Protein AF-A0A3B8W4P5-F1 (afdb_monomer)

Secondary structure (DSSP, 8-state):
----HHHHHTT---PPPHHHHHHHHHHHHHT-SSPPPHHHHHHHHHHHHHHHHHHHHHHHIIIIIHHHHHHHHHHTTPPP-TTPPPP----

Radius of gyration: 20.84 Å; Cα contacts (8 Å, |Δi|>4): 50; chains: 1; bounding box: 36×35×62 Å

Foldseek 3Di:
DQFDPVCVVVVHDDDGALCRLQCVLCVVPVVDPDDRDPSSVVSPVVSVVVVVVVVVVVCCCVPPVVLVVLVVCVVVVHDDDPPDDDDDDDD

Structure (mmCIF, N/CA/C/O backbone):
data_AF-A0A3B8W4P5-F1
#
_entry.id   AF-A0A3B8W4P5-F1
#
loop_
_atom_site.group_PDB
_atom_site.id
_atom_site.type_symbol
_atom_site.label_atom_id
_atom_site.label_alt_id
_atom_site.label_comp_id
_atom_site.label_asym_id
_atom_site.label_entity_id
_atom_site.label_seq_id
_atom_site.pdbx_PDB_ins_code
_atom_site.Cartn_x
_atom_site.Cartn_y
_atom_site.Cartn_z
_atom_site.occupancy
_atom_site.B_iso_or_equiv
_atom_site.auth_seq_id
_atom_site.auth_comp_id
_atom_site.auth_asym_id
_atom_site.auth_atom_id
_atom_site.pdbx_PDB_model_num
ATOM 1 N N . MET A 1 1 ? 0.175 3.501 -2.209 1.00 84.25 1 MET A N 1
ATOM 2 C CA . MET A 1 1 ? -0.203 2.903 -3.509 1.00 84.25 1 MET A CA 1
ATOM 3 C C . MET A 1 1 ? -0.052 3.872 -4.674 1.00 84.25 1 MET A C 1
ATOM 5 O O . MET A 1 1 ? 0.575 3.478 -5.643 1.00 84.25 1 MET A O 1
ATOM 9 N N . TYR A 1 2 ? -0.566 5.108 -4.587 1.00 88.31 2 TYR A N 1
ATOM 10 C CA . TYR A 1 2 ? -0.571 6.075 -5.704 1.00 88.31 2 TYR A CA 1
ATOM 11 C C . TYR A 1 2 ? 0.512 7.175 -5.640 1.00 88.31 2 TYR A C 1
ATOM 13 O O . TYR A 1 2 ? 0.487 8.088 -6.451 1.00 88.31 2 TYR A O 1
ATOM 21 N N . GLY A 1 3 ? 1.466 7.088 -4.705 1.00 88.75 3 GLY A N 1
ATOM 22 C CA . GLY A 1 3 ? 2.537 8.084 -4.542 1.00 88.75 3 GLY A CA 1
ATOM 23 C C . GLY A 1 3 ? 2.160 9.235 -3.605 1.00 88.75 3 GLY A C 1
ATOM 24 O O . GLY A 1 3 ? 1.184 9.127 -2.857 1.00 88.75 3 GLY A O 1
ATOM 25 N N . ASP A 1 4 ? 2.961 10.306 -3.624 1.00 91.06 4 ASP A N 1
ATOM 26 C CA . ASP A 1 4 ? 2.743 11.526 -2.837 1.00 91.06 4 ASP A CA 1
ATOM 27 C C . ASP A 1 4 ? 2.100 12.628 -3.695 1.00 91.06 4 ASP A C 1
ATOM 29 O O . ASP A 1 4 ? 2.752 13.320 -4.479 1.00 91.06 4 ASP A O 1
ATOM 33 N N . ASN A 1 5 ? 0.793 12.817 -3.506 1.00 87.38 5 ASN A N 1
ATOM 34 C CA . ASN A 1 5 ? 0.023 13.837 -4.219 1.00 87.38 5 ASN A CA 1
ATOM 35 C C . ASN A 1 5 ? 0.438 15.272 -3.856 1.00 87.38 5 ASN A C 1
ATOM 37 O O . ASN A 1 5 ? 0.201 16.197 -4.634 1.00 87.38 5 ASN A O 1
ATOM 41 N N . THR A 1 6 ? 1.014 15.487 -2.671 1.00 92.50 6 THR A N 1
ATOM 42 C CA . THR A 1 6 ? 1.457 16.818 -2.245 1.00 92.50 6 THR A CA 1
ATOM 43 C C . THR A 1 6 ? 2.724 17.208 -2.983 1.00 92.50 6 THR A C 1
ATOM 45 O O . THR A 1 6 ? 2.782 18.315 -3.510 1.00 92.50 6 THR A O 1
ATOM 48 N N . ALA A 1 7 ? 3.690 16.295 -3.080 1.00 90.44 7 ALA A N 1
ATOM 49 C CA . ALA A 1 7 ? 4.906 16.506 -3.857 1.00 90.44 7 ALA A CA 1
ATOM 50 C C . ALA A 1 7 ? 4.589 16.762 -5.339 1.00 90.44 7 ALA A C 1
ATOM 52 O O . ALA A 1 7 ? 5.048 17.759 -5.891 1.00 90.44 7 ALA A O 1
ATOM 53 N N . GLY A 1 8 ? 3.701 15.958 -5.938 1.00 87.00 8 GLY A N 1
ATOM 54 C CA . GLY A 1 8 ? 3.256 16.170 -7.321 1.00 87.00 8 GLY A CA 1
ATOM 55 C C . GLY A 1 8 ? 2.581 17.530 -7.543 1.00 87.00 8 GLY A C 1
ATOM 56 O O . GLY A 1 8 ? 2.821 18.186 -8.550 1.00 87.00 8 GLY A O 1
ATOM 57 N N . ARG A 1 9 ? 1.787 18.015 -6.578 1.00 91.94 9 ARG A N 1
ATOM 58 C CA . ARG A 1 9 ? 1.185 19.361 -6.647 1.00 91.94 9 ARG A CA 1
ATOM 59 C C . ARG A 1 9 ? 2.221 20.487 -6.573 1.00 91.94 9 ARG A C 1
ATOM 61 O O . ARG A 1 9 ? 1.948 21.585 -7.049 1.00 91.94 9 ARG A O 1
ATOM 68 N N . LEU A 1 10 ? 3.360 20.235 -5.940 1.00 95.94 10 LEU A N 1
ATOM 69 C CA . LEU A 1 10 ? 4.452 21.193 -5.784 1.00 95.94 10 LEU A CA 1
ATOM 70 C C . LEU A 1 10 ? 5.529 21.042 -6.868 1.00 95.94 10 LEU A C 1
ATOM 72 O O . LEU A 1 10 ? 6.567 21.687 -6.754 1.00 95.94 10 LEU A O 1
ATOM 76 N N . ASP A 1 11 ? 5.287 20.209 -7.887 1.00 90.69 11 ASP A N 1
ATOM 77 C CA . ASP A 1 11 ? 6.241 19.887 -8.958 1.00 90.69 11 ASP A CA 1
ATOM 78 C C . ASP A 1 11 ? 7.588 19.365 -8.419 1.00 90.69 11 ASP A C 1
ATOM 80 O O . ASP A 1 11 ? 8.663 19.599 -8.970 1.00 90.69 11 ASP A O 1
ATOM 84 N N . ILE A 1 12 ? 7.528 18.677 -7.275 1.00 94.62 12 ILE A N 1
ATOM 85 C CA . ILE A 1 12 ? 8.680 18.031 -6.656 1.00 94.62 12 ILE A CA 1
ATOM 86 C C . ILE A 1 12 ? 8.832 16.650 -7.281 1.00 94.62 12 ILE A C 1
ATOM 88 O O . ILE A 1 12 ? 7.885 15.857 -7.299 1.00 94.62 12 ILE A O 1
ATOM 92 N N . ASP A 1 13 ? 10.044 16.357 -7.747 1.00 90.69 13 ASP A N 1
ATOM 93 C CA . ASP A 1 13 ? 10.355 15.065 -8.340 1.00 90.69 13 ASP A CA 1
ATOM 94 C C . ASP A 1 13 ? 10.166 13.935 -7.319 1.00 90.69 13 ASP A C 1
ATOM 96 O O . ASP A 1 13 ? 10.600 14.020 -6.164 1.00 90.69 13 ASP A O 1
ATOM 100 N N . THR A 1 14 ? 9.489 12.872 -7.745 1.00 90.81 14 THR A N 1
ATOM 101 C CA . THR A 1 14 ? 9.199 11.713 -6.900 1.00 90.81 14 THR A CA 1
ATOM 102 C C . THR A 1 14 ? 9.367 10.422 -7.683 1.00 90.81 14 THR A C 1
ATOM 104 O O . THR A 1 14 ? 9.040 10.357 -8.870 1.00 90.81 14 THR A O 1
ATOM 107 N N . PRO A 1 15 ? 9.856 9.353 -7.032 1.00 90.12 15 PRO A N 1
ATOM 108 C CA . PRO A 1 15 ? 9.915 8.058 -7.681 1.00 90.12 15 PRO A CA 1
ATOM 109 C C . PRO A 1 15 ? 8.500 7.571 -8.046 1.00 90.12 15 PRO A C 1
ATOM 111 O O . PRO A 1 15 ? 7.538 7.878 -7.332 1.00 90.12 15 PRO A O 1
ATOM 114 N N . PRO A 1 16 ? 8.359 6.751 -9.105 1.00 92.19 16 PRO A N 1
ATOM 115 C CA . PRO A 1 16 ? 7.086 6.134 -9.446 1.00 92.19 16 PRO A CA 1
ATOM 116 C C . PRO A 1 16 ? 6.516 5.342 -8.270 1.00 92.19 16 PRO A C 1
ATOM 118 O O . PRO A 1 16 ? 7.225 4.582 -7.609 1.00 92.19 16 PRO A O 1
ATOM 121 N N . SER A 1 17 ? 5.217 5.482 -8.044 1.00 95.00 17 SER A N 1
ATOM 122 C CA . SER A 1 17 ? 4.483 4.709 -7.047 1.00 95.00 17 SER A CA 1
ATOM 123 C C . SER A 1 17 ? 4.345 3.234 -7.429 1.00 95.00 17 SER A C 1
ATOM 125 O O . SER A 1 17 ? 4.345 2.897 -8.612 1.00 95.00 17 SE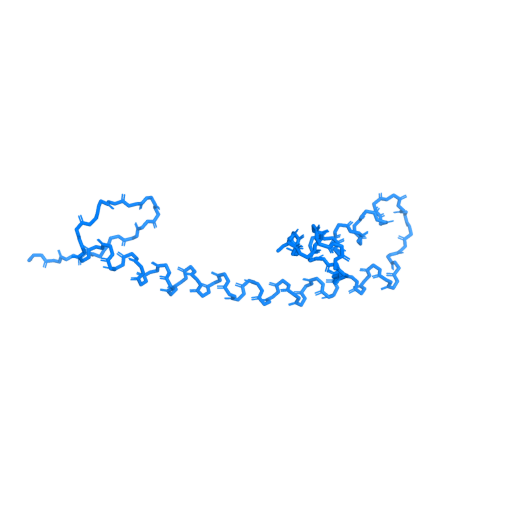R A O 1
ATOM 127 N N . ILE A 1 18 ? 4.103 2.367 -6.436 1.00 94.69 18 ILE A N 1
ATOM 128 C CA . ILE A 1 18 ? 3.808 0.932 -6.629 1.00 94.69 18 ILE A CA 1
ATOM 129 C C . ILE A 1 18 ? 2.821 0.706 -7.784 1.00 94.69 18 ILE A C 1
ATOM 131 O O . ILE A 1 18 ? 3.092 -0.086 -8.685 1.00 94.69 18 ILE A O 1
ATOM 135 N N . ASN A 1 19 ? 1.696 1.433 -7.802 1.00 94.62 19 ASN A N 1
ATOM 136 C CA . ASN A 1 19 ? 0.694 1.269 -8.856 1.00 94.62 19 ASN A CA 1
ATOM 137 C C . ASN A 1 19 ? 1.203 1.710 -10.227 1.00 94.62 19 ASN A C 1
ATOM 139 O O . ASN A 1 19 ? 0.919 1.035 -11.210 1.00 94.62 19 ASN A O 1
ATOM 143 N N . GLN A 1 20 ? 1.959 2.807 -10.311 1.00 93.94 20 GLN A N 1
ATOM 144 C CA . GLN A 1 20 ? 2.547 3.248 -11.580 1.00 93.94 20 GLN A CA 1
ATOM 145 C C . GLN A 1 20 ? 3.552 2.224 -12.117 1.00 93.94 20 GLN A C 1
ATOM 147 O O . GLN A 1 20 ? 3.559 1.965 -13.316 1.00 93.94 20 GLN A O 1
ATOM 152 N N . ARG A 1 21 ? 4.352 1.597 -11.247 1.00 94.56 21 ARG A N 1
ATOM 153 C CA . ARG A 1 21 ? 5.304 0.546 -11.643 1.00 94.56 21 ARG A CA 1
ATOM 154 C C . ARG A 1 21 ? 4.595 -0.699 -12.174 1.00 94.56 21 ARG A C 1
ATOM 156 O O . ARG A 1 21 ? 4.936 -1.182 -13.251 1.00 94.56 21 ARG A O 1
ATOM 163 N N . VAL A 1 22 ? 3.591 -1.192 -11.442 1.00 93.62 22 VAL A N 1
ATOM 164 C CA . VAL A 1 22 ? 2.800 -2.369 -11.845 1.00 93.62 22 VAL A CA 1
ATOM 165 C C . VAL A 1 22 ? 2.046 -2.091 -13.137 1.00 93.62 22 VAL A C 1
ATOM 167 O O . VAL A 1 22 ? 2.112 -2.887 -14.073 1.00 93.62 22 VAL A O 1
ATOM 170 N N . PHE A 1 23 ? 1.353 -0.953 -13.205 1.00 92.69 23 PHE A N 1
ATOM 171 C CA . PHE A 1 23 ? 0.582 -0.592 -14.383 1.00 92.69 23 PHE A CA 1
ATOM 172 C C . PHE A 1 23 ? 1.483 -0.355 -15.591 1.00 92.69 23 PHE A C 1
ATOM 174 O O . PHE A 1 23 ? 1.151 -0.838 -16.661 1.00 92.69 23 PHE A O 1
ATOM 181 N N . GLY A 1 24 ? 2.630 0.311 -15.433 1.00 89.94 24 GLY A N 1
ATOM 182 C CA . GLY A 1 24 ? 3.590 0.507 -16.522 1.00 89.94 24 GLY A CA 1
ATOM 183 C C . GLY A 1 24 ? 4.113 -0.820 -17.075 1.00 89.94 24 GLY A C 1
ATOM 184 O O . GLY A 1 24 ? 4.019 -1.067 -18.273 1.00 89.94 24 GLY A O 1
ATOM 185 N N . ALA A 1 25 ? 4.564 -1.723 -16.195 1.00 89.62 25 ALA A N 1
ATOM 186 C CA . ALA A 1 25 ? 5.033 -3.048 -16.604 1.00 89.62 25 ALA A CA 1
ATOM 187 C C . ALA A 1 25 ? 3.947 -3.864 -17.329 1.00 89.62 25 ALA A C 1
ATOM 189 O O . ALA A 1 25 ? 4.244 -4.565 -18.295 1.00 89.62 25 ALA A O 1
ATOM 190 N N . TRP A 1 26 ? 2.697 -3.773 -16.867 1.00 89.88 26 TRP A N 1
ATOM 191 C CA . TRP A 1 26 ? 1.563 -4.450 -17.491 1.00 89.88 26 TRP A CA 1
ATOM 192 C C . TRP A 1 26 ? 1.159 -3.812 -18.825 1.00 89.88 26 TRP A C 1
ATOM 194 O O . TRP A 1 26 ? 0.992 -4.521 -19.813 1.00 89.88 26 TRP A O 1
ATOM 204 N N . TYR A 1 27 ? 1.024 -2.487 -18.866 1.00 88.25 27 TYR A N 1
ATOM 205 C CA . TYR A 1 27 ? 0.559 -1.728 -20.026 1.00 88.25 27 TYR A CA 1
ATOM 206 C C . TYR A 1 27 ? 1.468 -1.939 -21.237 1.00 88.25 27 TYR A C 1
ATOM 208 O O . TYR A 1 27 ? 0.982 -2.242 -22.329 1.00 88.25 27 TYR A O 1
ATOM 216 N N . ASP A 1 28 ? 2.783 -1.871 -21.021 1.00 80.81 28 ASP A N 1
ATOM 217 C CA . ASP A 1 28 ? 3.773 -2.057 -22.081 1.00 80.81 28 ASP A CA 1
ATOM 218 C C . ASP A 1 28 ? 3.760 -3.497 -22.635 1.00 80.81 28 ASP A C 1
ATOM 220 O O . ASP A 1 28 ? 4.064 -3.726 -23.806 1.00 80.81 28 ASP A O 1
ATOM 224 N N . GLY A 1 29 ? 3.408 -4.485 -21.804 1.00 84.75 29 GLY A N 1
ATOM 225 C CA . GLY A 1 29 ? 3.332 -5.894 -22.201 1.00 84.75 29 GLY A CA 1
ATOM 226 C C . GLY A 1 29 ? 1.999 -6.268 -22.848 1.00 84.75 29 GLY A C 1
ATOM 227 O O . GLY A 1 29 ? 1.961 -7.111 -23.737 1.00 84.75 29 GLY A O 1
ATOM 228 N N . ASN A 1 30 ? 0.903 -5.620 -22.449 1.00 86.44 30 ASN A N 1
ATOM 229 C CA . ASN A 1 30 ? -0.455 -5.983 -22.861 1.00 86.44 30 ASN A CA 1
ATOM 230 C C . ASN A 1 30 ? -0.722 -5.794 -24.368 1.00 86.44 30 ASN A C 1
ATOM 232 O O . ASN A 1 30 ? -1.627 -6.415 -24.918 1.00 86.44 30 ASN A O 1
ATOM 236 N N . SER A 1 31 ? 0.050 -4.940 -25.043 1.00 82.25 31 SER A N 1
ATOM 237 C CA . SER A 1 31 ? -0.046 -4.716 -26.494 1.00 82.25 31 SER A CA 1
ATOM 238 C C . SER A 1 31 ? 0.993 -5.498 -27.313 1.00 82.25 31 SER A C 1
ATOM 240 O O . SER A 1 31 ? 1.047 -5.352 -28.534 1.00 82.25 31 SER A O 1
ATOM 242 N N . SER A 1 32 ? 1.802 -6.341 -26.662 1.00 83.69 32 SER A N 1
ATOM 243 C CA . SER A 1 32 ? 2.912 -7.076 -27.269 1.00 83.69 32 SER A CA 1
ATOM 244 C C . SER A 1 32 ? 2.742 -8.588 -27.110 1.00 83.69 32 SER A C 1
ATOM 246 O O . SER A 1 32 ? 2.269 -9.076 -26.089 1.00 83.69 32 SER A O 1
ATOM 248 N N . THR A 1 33 ? 3.171 -9.350 -28.116 1.00 86.69 33 THR A N 1
ATOM 249 C CA . THR A 1 33 ? 3.282 -10.819 -28.041 1.00 86.69 33 THR A CA 1
ATOM 250 C C . THR A 1 33 ? 4.713 -11.287 -27.765 1.00 86.69 33 THR A C 1
ATOM 252 O O . THR A 1 33 ? 4.977 -12.487 -27.790 1.00 86.69 33 THR A O 1
ATOM 255 N N . GLY A 1 34 ? 5.653 -10.354 -27.584 1.00 87.12 34 GLY A N 1
ATOM 256 C CA . GLY A 1 34 ? 7.045 -10.648 -27.248 1.00 87.12 34 GLY A CA 1
ATOM 257 C C . GLY A 1 34 ? 7.263 -10.833 -25.745 1.00 87.12 34 GLY A C 1
ATOM 258 O O . GLY A 1 34 ? 6.431 -10.440 -24.929 1.00 87.12 34 GLY A O 1
ATOM 259 N N . ASP A 1 35 ? 8.412 -11.400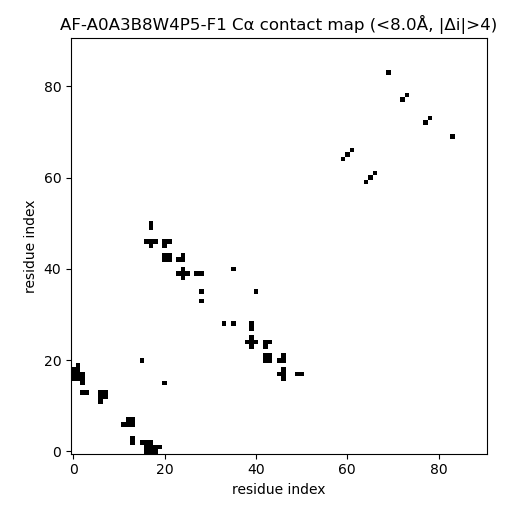 -25.380 1.00 90.31 35 ASP A N 1
ATOM 260 C CA . ASP A 1 35 ? 8.781 -11.593 -23.976 1.00 90.31 35 ASP A CA 1
ATOM 261 C C . ASP A 1 35 ? 8.906 -10.256 -23.215 1.00 90.31 35 ASP A C 1
ATOM 263 O O . ASP A 1 35 ? 9.370 -9.261 -23.787 1.00 90.31 35 ASP A O 1
ATOM 267 N N . PRO A 1 36 ? 8.583 -10.217 -21.903 1.00 91.06 36 PRO A N 1
ATOM 268 C CA . PRO A 1 36 ? 8.759 -9.017 -21.094 1.00 91.06 36 PRO A CA 1
ATOM 269 C C . PRO A 1 36 ? 10.209 -8.530 -21.090 1.00 91.06 36 PRO A C 1
ATOM 271 O O . PRO A 1 36 ? 11.148 -9.296 -20.826 1.00 91.06 36 PRO A O 1
ATOM 274 N N . THR A 1 37 ? 10.384 -7.229 -21.314 1.00 92.81 37 THR A N 1
ATOM 275 C CA . THR A 1 37 ? 11.694 -6.575 -21.306 1.00 92.81 37 THR A CA 1
ATOM 276 C C . THR A 1 37 ? 12.328 -6.606 -19.915 1.00 92.81 37 THR A C 1
ATOM 278 O O . THR A 1 37 ? 11.664 -6.794 -18.890 1.00 92.81 37 THR A O 1
ATOM 281 N N . THR A 1 38 ? 13.641 -6.378 -19.853 1.00 94.94 38 THR A N 1
ATOM 282 C CA . THR A 1 38 ? 14.370 -6.262 -18.582 1.00 94.94 38 THR A CA 1
ATOM 283 C C . THR A 1 38 ? 13.767 -5.186 -17.678 1.00 94.94 38 THR A C 1
ATOM 285 O O . THR A 1 38 ? 13.598 -5.418 -16.483 1.00 94.94 38 THR A O 1
ATOM 288 N N . THR A 1 39 ? 13.370 -4.045 -18.244 1.00 93.19 39 THR A N 1
ATOM 289 C CA . THR A 1 39 ? 12.767 -2.942 -17.488 1.00 93.19 39 THR A CA 1
ATOM 290 C C . THR A 1 39 ? 11.424 -3.337 -16.881 1.00 93.19 39 THR A C 1
ATOM 292 O O . THR A 1 39 ? 11.208 -3.075 -15.702 1.00 93.19 39 THR A O 1
ATOM 295 N N . MET A 1 40 ? 10.548 -4.033 -17.616 1.00 93.69 40 MET A N 1
ATOM 296 C CA . MET A 1 40 ? 9.270 -4.519 -17.069 1.00 93.69 40 MET A CA 1
ATOM 297 C C . MET A 1 40 ? 9.487 -5.439 -15.861 1.00 93.69 40 MET A C 1
ATOM 299 O O . MET A 1 40 ? 8.839 -5.282 -14.826 1.00 93.69 40 MET A O 1
ATOM 303 N N . LYS A 1 41 ? 10.444 -6.372 -15.969 1.00 94.75 41 LYS A N 1
ATOM 304 C CA . LYS A 1 41 ? 10.794 -7.299 -14.880 1.00 94.75 41 LYS A CA 1
ATOM 305 C C . LYS A 1 41 ? 11.314 -6.549 -13.652 1.00 94.75 41 LYS A C 1
ATOM 307 O O . LYS A 1 41 ? 10.920 -6.864 -12.532 1.00 94.75 41 LYS A O 1
ATOM 312 N N . GLN A 1 42 ? 12.154 -5.536 -13.861 1.00 95.56 42 GLN A N 1
ATOM 313 C CA . GLN A 1 42 ? 12.670 -4.687 -12.785 1.00 95.56 42 GLN A CA 1
ATOM 314 C C . GLN A 1 42 ? 11.561 -3.878 -12.103 1.00 95.56 42 GLN A C 1
ATOM 316 O O . GLN A 1 42 ? 11.526 -3.823 -10.877 1.00 95.56 42 GLN A O 1
ATOM 321 N N . GLN A 1 43 ? 10.630 -3.296 -12.864 1.00 94.75 43 GLN A N 1
ATOM 322 C CA . GLN A 1 43 ? 9.499 -2.551 -12.298 1.00 94.75 43 GLN A CA 1
ATOM 323 C C . GLN A 1 4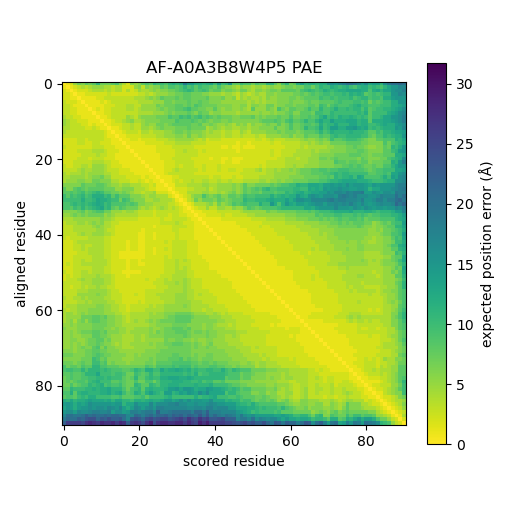3 ? 8.627 -3.441 -11.407 1.00 94.75 43 GLN A C 1
ATOM 325 O O . GLN A 1 43 ? 8.264 -3.031 -10.304 1.00 94.75 43 GLN A O 1
ATOM 330 N N . LEU A 1 44 ? 8.341 -4.673 -11.843 1.00 94.88 44 LEU A N 1
ATOM 331 C CA . LEU A 1 44 ? 7.589 -5.639 -11.041 1.00 94.88 44 LEU A CA 1
ATOM 332 C C . LEU A 1 44 ? 8.345 -6.056 -9.769 1.00 94.88 44 LEU A C 1
ATOM 334 O O . LEU A 1 44 ? 7.730 -6.159 -8.707 1.00 94.88 44 LEU A O 1
ATOM 338 N N . ALA A 1 45 ? 9.660 -6.276 -9.857 1.00 96.75 45 ALA A N 1
ATOM 339 C CA . ALA A 1 45 ? 10.478 -6.617 -8.693 1.00 96.75 45 ALA A CA 1
ATOM 340 C C . ALA A 1 45 ? 10.446 -5.499 -7.636 1.00 96.75 45 ALA A C 1
ATOM 342 O O . ALA A 1 45 ? 10.080 -5.757 -6.490 1.00 96.75 45 ALA A O 1
ATOM 343 N N . ILE A 1 46 ? 10.700 -4.250 -8.044 1.00 96.44 46 ILE A N 1
ATOM 344 C CA . ILE A 1 46 ? 10.668 -3.086 -7.144 1.00 96.44 46 ILE A CA 1
ATOM 345 C C . ILE A 1 46 ? 9.274 -2.917 -6.528 1.00 96.44 46 ILE A C 1
ATOM 347 O O . ILE A 1 46 ? 9.140 -2.754 -5.317 1.00 96.44 46 ILE A O 1
ATOM 351 N N . ALA A 1 47 ? 8.216 -3.011 -7.340 1.00 95.81 47 ALA A N 1
ATOM 352 C CA . ALA A 1 47 ? 6.847 -2.902 -6.843 1.00 95.81 47 ALA A CA 1
ATOM 353 C C . ALA A 1 47 ? 6.504 -3.9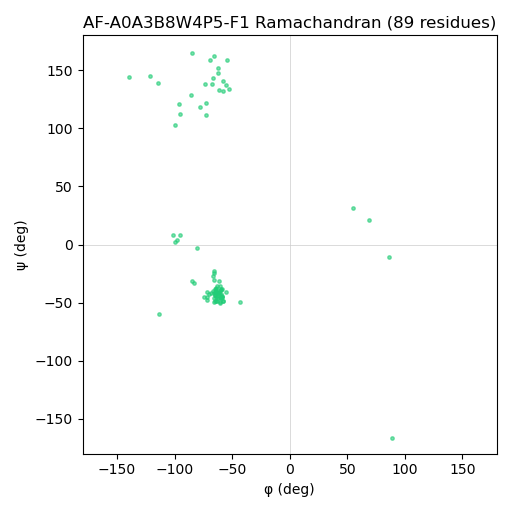94 -5.816 1.00 95.81 47 ALA A C 1
ATOM 355 O O . ALA A 1 47 ? 5.775 -3.731 -4.860 1.00 95.81 47 ALA A O 1
ATOM 356 N N . SER A 1 48 ? 7.034 -5.206 -5.997 1.00 96.62 48 SER A N 1
ATOM 357 C CA . SER A 1 48 ? 6.821 -6.325 -5.072 1.00 96.62 48 SER A CA 1
ATOM 358 C C . SER A 1 48 ? 7.502 -6.082 -3.724 1.00 96.62 48 SER A C 1
ATOM 360 O O . SER A 1 48 ? 6.898 -6.332 -2.679 1.00 96.62 48 SER A O 1
ATOM 362 N N . GLU A 1 49 ? 8.727 -5.555 -3.735 1.00 97.56 49 GLU A N 1
ATOM 363 C CA . GLU A 1 49 ? 9.471 -5.188 -2.524 1.00 97.56 49 GLU A CA 1
ATOM 364 C C . GLU A 1 49 ? 8.772 -4.056 -1.757 1.00 97.56 49 GLU A C 1
ATOM 366 O O . GLU A 1 49 ? 8.506 -4.181 -0.558 1.00 97.56 49 GLU A O 1
ATOM 371 N N . GLU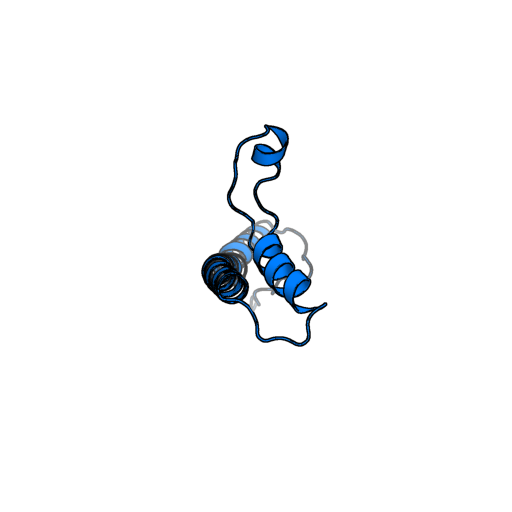 A 1 50 ? 8.388 -2.984 -2.455 1.00 95.69 50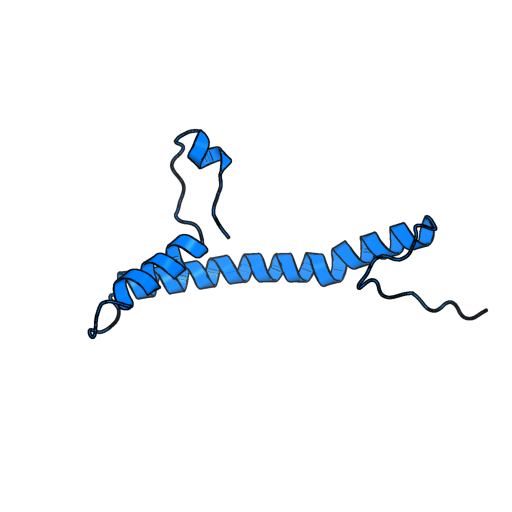 GLU A N 1
ATOM 372 C CA . GLU A 1 50 ? 7.649 -1.862 -1.866 1.00 95.69 50 GLU A CA 1
ATOM 373 C C . GLU A 1 50 ? 6.289 -2.319 -1.300 1.00 95.69 50 GLU A C 1
ATOM 375 O O . GLU A 1 50 ? 5.886 -1.916 -0.201 1.00 95.69 50 GLU A O 1
ATOM 380 N N . PHE A 1 51 ? 5.582 -3.206 -2.010 1.00 96.44 51 PHE A N 1
ATOM 381 C CA . PHE A 1 51 ? 4.309 -3.756 -1.549 1.00 96.44 51 PHE A CA 1
ATOM 382 C C . PHE A 1 51 ? 4.458 -4.616 -0.291 1.00 96.44 51 PHE A C 1
ATOM 384 O O . PHE A 1 51 ? 3.605 -4.538 0.595 1.00 96.44 51 PHE A O 1
ATOM 391 N N . ALA A 1 52 ? 5.532 -5.399 -0.168 1.00 97.44 52 ALA A N 1
ATOM 392 C CA . ALA A 1 52 ? 5.772 -6.226 1.014 1.00 97.44 52 ALA A CA 1
ATOM 393 C C . ALA A 1 52 ? 5.848 -5.386 2.304 1.00 97.44 52 ALA A C 1
ATOM 395 O O . ALA A 1 52 ? 5.295 -5.776 3.341 1.00 97.44 52 ALA A O 1
ATOM 396 N N . VAL A 1 53 ? 6.457 -4.199 2.231 1.00 96.38 53 VAL A N 1
ATOM 397 C CA . VAL A 1 53 ? 6.509 -3.244 3.349 1.00 96.38 53 VAL A CA 1
ATOM 398 C C . VAL A 1 53 ? 5.109 -2.726 3.684 1.00 96.38 53 VAL A C 1
ATOM 400 O O . VAL A 1 53 ? 4.683 -2.783 4.840 1.00 96.38 53 VAL A O 1
ATOM 403 N N . VAL A 1 54 ? 4.352 -2.282 2.675 1.00 96.12 54 VAL A N 1
ATOM 404 C CA . VAL A 1 54 ? 2.977 -1.782 2.861 1.00 96.12 54 VAL A CA 1
ATOM 405 C C . VAL A 1 54 ? 2.069 -2.857 3.461 1.00 96.12 54 VAL A C 1
ATOM 407 O O . VAL A 1 54 ? 1.304 -2.570 4.381 1.00 96.12 54 VAL A O 1
ATOM 410 N N . LEU A 1 55 ? 2.172 -4.097 2.983 1.00 97.00 55 LEU A N 1
ATOM 411 C CA . LEU A 1 55 ? 1.391 -5.221 3.488 1.00 97.00 55 LEU A CA 1
ATOM 412 C C . LEU A 1 55 ? 1.722 -5.527 4.951 1.00 97.00 55 LEU A C 1
ATOM 414 O O . LEU A 1 55 ? 0.819 -5.809 5.736 1.00 97.00 55 LEU A O 1
ATOM 418 N N . THR A 1 56 ? 2.999 -5.461 5.325 1.00 98.00 56 THR A N 1
ATOM 419 C CA . THR A 1 56 ? 3.434 -5.669 6.712 1.00 98.00 56 THR A CA 1
ATOM 420 C C . THR A 1 56 ? 2.835 -4.610 7.636 1.00 98.00 56 THR A C 1
ATOM 422 O O . THR A 1 56 ? 2.249 -4.950 8.664 1.00 98.00 56 THR A O 1
ATOM 425 N N . ASN A 1 57 ? 2.886 -3.341 7.228 1.00 96.56 57 ASN A N 1
ATOM 426 C CA . ASN A 1 57 ? 2.289 -2.242 7.987 1.00 96.56 57 ASN A CA 1
ATOM 427 C C . ASN A 1 57 ? 0.768 -2.393 8.099 1.00 96.56 57 ASN A C 1
ATOM 429 O O . ASN A 1 57 ? 0.211 -2.253 9.185 1.00 96.56 57 ASN A O 1
ATOM 433 N N . LEU A 1 58 ? 0.092 -2.735 6.998 1.00 96.94 58 LEU A N 1
ATOM 434 C CA . LEU A 1 58 ? -1.353 -2.950 6.995 1.00 96.94 58 LEU A CA 1
ATOM 435 C C . LEU A 1 58 ? -1.754 -4.100 7.926 1.00 96.94 58 LEU A C 1
ATOM 437 O O . LEU A 1 58 ? -2.723 -3.970 8.672 1.00 96.94 58 LEU A O 1
ATOM 441 N N . LYS A 1 59 ? -0.997 -5.203 7.923 1.00 97.31 59 LYS A N 1
ATOM 442 C CA . LYS A 1 59 ? -1.213 -6.306 8.865 1.00 97.31 59 LYS A CA 1
ATOM 443 C C . LYS A 1 59 ? -1.102 -5.822 10.305 1.00 97.31 59 LYS A C 1
ATOM 445 O O . LYS A 1 59 ? -2.019 -6.088 11.069 1.00 97.31 59 LYS A O 1
ATOM 450 N N . ASN A 1 60 ? -0.054 -5.072 10.653 1.00 96.88 60 ASN A N 1
ATOM 451 C CA . ASN A 1 60 ? 0.099 -4.532 12.006 1.00 96.88 60 ASN A CA 1
ATOM 452 C C . ASN A 1 60 ? -1.083 -3.642 12.417 1.00 96.88 60 ASN A C 1
ATOM 454 O O . ASN A 1 60 ? -1.624 -3.809 13.511 1.00 96.88 60 ASN A O 1
ATOM 458 N N . ILE A 1 61 ? -1.517 -2.749 11.523 1.00 96.38 61 ILE A N 1
ATOM 459 C CA . ILE A 1 61 ? -2.661 -1.864 11.769 1.00 96.38 61 ILE A CA 1
ATOM 460 C C . ILE A 1 61 ? -3.912 -2.684 12.077 1.00 96.38 61 ILE A C 1
ATOM 462 O O . ILE A 1 61 ? -4.596 -2.422 13.060 1.00 96.38 61 ILE A O 1
ATOM 466 N N . VAL A 1 62 ? -4.210 -3.695 11.262 1.00 93.12 62 VAL A N 1
ATOM 467 C CA . VAL A 1 62 ? -5.432 -4.495 11.416 1.00 93.12 62 VAL A CA 1
ATOM 468 C C . VAL A 1 62 ? -5.366 -5.407 12.642 1.00 93.12 62 VAL A C 1
ATOM 470 O O . VAL A 1 62 ? -6.361 -5.542 13.351 1.00 93.12 62 VAL A O 1
ATOM 473 N N . THR A 1 63 ? -4.225 -6.042 12.917 1.00 92.25 63 THR A N 1
ATOM 474 C CA . THR A 1 63 ? -4.138 -7.045 13.992 1.00 92.25 63 THR A CA 1
ATOM 475 C C . THR A 1 63 ? -3.923 -6.434 15.370 1.00 92.25 63 THR A C 1
ATOM 477 O O . THR A 1 63 ? -4.408 -6.987 16.357 1.00 92.25 63 THR A O 1
ATOM 480 N N . ASN A 1 64 ? -3.193 -5.319 15.447 1.00 94.00 64 ASN A N 1
ATOM 481 C CA . ASN A 1 64 ? -2.733 -4.752 16.712 1.00 94.00 64 ASN A CA 1
ATOM 482 C C . ASN A 1 64 ? -3.395 -3.401 16.979 1.00 94.00 64 ASN A C 1
ATOM 484 O O . ASN A 1 64 ? -4.112 -3.252 17.970 1.00 94.00 64 ASN A O 1
ATOM 488 N N . ASP A 1 65 ? -3.194 -2.433 16.086 1.00 95.06 65 ASP A N 1
ATOM 489 C CA . ASP A 1 65 ? -3.572 -1.041 16.351 1.00 95.06 65 ASP A CA 1
ATOM 490 C C . ASP A 1 65 ? -5.096 -0.865 16.371 1.00 95.06 65 ASP A C 1
ATOM 492 O O . ASP A 1 65 ? -5.646 -0.225 17.273 1.00 95.06 65 ASP A O 1
ATOM 4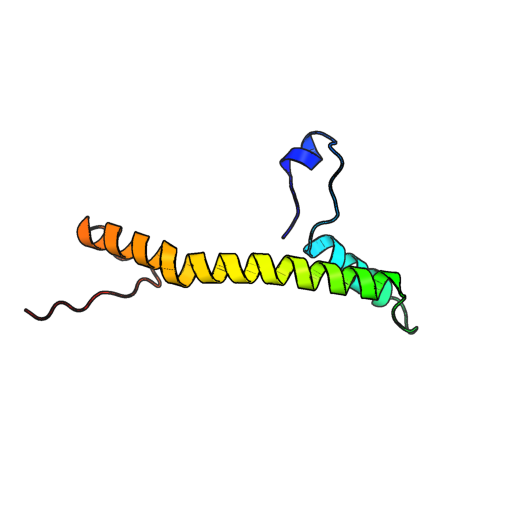96 N N . LEU A 1 66 ? -5.793 -1.494 15.420 1.00 93.19 66 LEU A N 1
ATOM 497 C CA . LEU A 1 66 ? -7.250 -1.485 15.341 1.00 93.19 66 LEU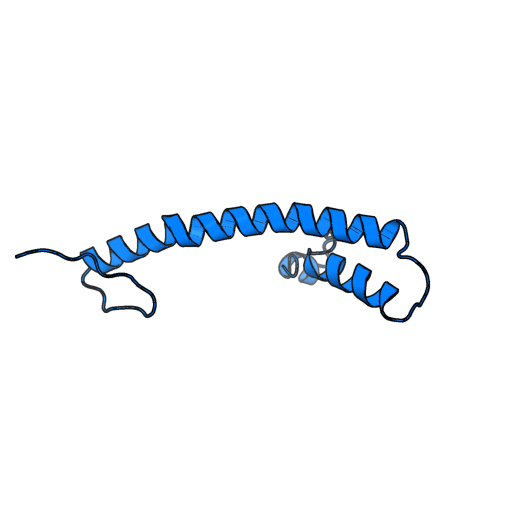 A CA 1
ATOM 498 C C . LEU A 1 66 ? -7.867 -2.186 16.552 1.00 93.19 66 LEU A C 1
ATOM 500 O O . LEU A 1 66 ? -8.749 -1.622 17.1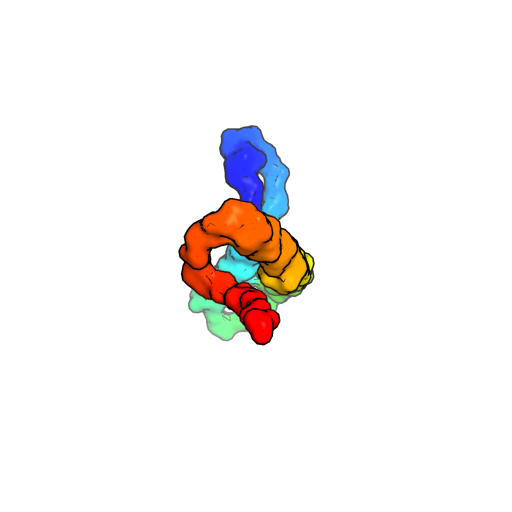92 1.00 93.19 66 LEU A O 1
ATOM 504 N N . LYS A 1 67 ? -7.343 -3.355 16.938 1.00 90.12 67 LYS A N 1
ATOM 505 C CA . LYS A 1 67 ? -7.799 -4.068 18.138 1.00 90.12 67 LYS A CA 1
ATOM 506 C C . LYS A 1 67 ? -7.634 -3.213 19.398 1.00 90.12 67 LYS A C 1
ATOM 508 O O . LYS A 1 67 ? -8.544 -3.134 20.224 1.00 90.12 67 LYS A O 1
ATOM 513 N N . ALA A 1 68 ? -6.494 -2.539 19.547 1.00 92.50 68 ALA A N 1
ATOM 514 C CA . ALA A 1 68 ? -6.252 -1.648 20.678 1.00 92.50 68 ALA A CA 1
ATOM 515 C C . ALA A 1 68 ? -7.217 -0.448 20.688 1.00 92.50 68 ALA A C 1
ATOM 517 O O . ALA A 1 68 ? -7.665 -0.018 21.755 1.00 92.50 68 ALA A O 1
ATOM 518 N N . LEU A 1 69 ? -7.560 0.094 19.516 1.00 93.56 69 LEU A N 1
ATOM 519 C CA . LEU A 1 69 ? -8.562 1.151 19.385 1.00 93.56 69 LEU A CA 1
ATOM 520 C C . LEU A 1 69 ? -9.965 0.653 19.766 1.00 93.56 69 LEU A C 1
ATOM 522 O O . LEU A 1 69 ? -10.659 1.314 20.538 1.00 93.56 69 LEU A O 1
ATOM 526 N N . GLU A 1 70 ? -10.366 -0.521 19.285 1.00 91.69 70 GLU A N 1
ATOM 527 C CA . GLU A 1 70 ? -11.662 -1.135 19.593 1.00 91.69 70 GLU A CA 1
ATOM 528 C C . GLU A 1 70 ? -11.833 -1.407 21.092 1.00 91.69 70 GLU A C 1
ATOM 530 O O . GLU A 1 70 ? -12.900 -1.145 21.650 1.00 91.69 70 GLU A O 1
ATOM 535 N N . GLN A 1 71 ? -10.781 -1.850 21.783 1.00 90.19 71 GLN A N 1
ATOM 536 C CA . GLN A 1 71 ? -10.810 -2.035 23.237 1.00 90.19 71 GLN A CA 1
ATOM 537 C C . GLN A 1 71 ? -11.010 -0.710 23.986 1.00 90.19 71 GLN A C 1
ATOM 539 O O . GLN A 1 71 ? -11.788 -0.650 24.942 1.00 90.19 71 GLN A O 1
ATOM 544 N N . LYS A 1 72 ? -10.362 0.373 23.535 1.00 92.62 72 LYS A N 1
ATOM 545 C CA . LYS A 1 72 ? -10.561 1.717 24.109 1.00 92.62 72 LYS A CA 1
ATOM 546 C C . LYS A 1 72 ? -11.988 2.214 23.898 1.00 92.62 72 LYS A C 1
ATOM 548 O O . LYS A 1 72 ? -12.574 2.779 24.816 1.00 92.62 72 LYS A O 1
ATOM 553 N N . LEU A 1 73 ? -12.558 1.969 22.719 1.00 92.44 73 LEU A N 1
ATOM 554 C CA . LEU A 1 73 ? -13.952 2.296 22.431 1.00 92.44 73 LEU A CA 1
ATOM 555 C C . LEU A 1 73 ? -14.917 1.498 23.326 1.00 92.44 73 LEU A C 1
ATOM 557 O O . LEU A 1 73 ? -15.944 2.037 23.726 1.00 92.44 73 LEU A O 1
ATOM 561 N N . GLU A 1 74 ? -14.602 0.239 23.666 1.00 89.62 74 GLU A N 1
ATOM 562 C CA . GLU A 1 74 ? -15.495 -0.628 24.466 1.00 89.62 74 GLU A CA 1
ATOM 563 C C . GLU A 1 74 ? -15.494 -0.122 25.904 1.00 89.62 74 GLU A C 1
ATOM 565 O O . GLU A 1 74 ? -16.542 0.057 26.520 1.00 89.62 74 GLU A O 1
ATOM 570 N N . ALA A 1 75 ? -14.303 0.183 26.424 1.00 90.19 75 ALA A N 1
ATOM 571 C CA . ALA A 1 75 ? -14.135 0.771 27.746 1.00 90.19 75 ALA A CA 1
ATOM 572 C C . ALA A 1 75 ? -14.823 2.142 27.875 1.00 90.19 75 ALA A C 1
ATOM 574 O O . ALA A 1 75 ? -15.305 2.482 28.952 1.00 90.19 75 ALA A O 1
ATOM 575 N N . ALA A 1 76 ? -14.897 2.908 26.783 1.00 94.06 76 ALA A N 1
ATOM 576 C CA . ALA A 1 76 ? -15.605 4.183 26.731 1.00 94.06 76 ALA A CA 1
ATOM 577 C C . ALA A 1 76 ? -17.132 4.045 26.553 1.00 94.06 76 ALA A C 1
ATOM 579 O O . ALA A 1 76 ? -17.827 5.059 26.532 1.00 94.06 76 ALA A O 1
ATOM 580 N N . GLY A 1 77 ? -17.663 2.824 26.403 1.00 90.75 77 GLY A N 1
ATOM 581 C CA . GLY A 1 77 ? -19.090 2.584 26.169 1.00 90.75 77 GLY A CA 1
ATOM 582 C C . GLY A 1 77 ? -19.581 3.058 24.797 1.00 90.75 77 GLY A C 1
ATOM 583 O O . GLY A 1 77 ? -20.773 3.312 24.624 1.00 90.75 77 GLY A O 1
ATOM 584 N N . ALA A 1 78 ? -18.676 3.217 23.826 1.00 91.81 78 ALA A N 1
ATOM 585 C CA . ALA A 1 78 ? -19.049 3.615 22.476 1.00 91.81 78 ALA A CA 1
ATOM 586 C C . ALA A 1 78 ? -19.880 2.507 21.794 1.00 91.81 78 ALA A C 1
ATOM 588 O O . ALA A 1 78 ? -19.560 1.325 21.966 1.00 91.81 78 ALA A O 1
ATOM 589 N N . PRO A 1 79 ? -20.895 2.858 20.979 1.00 90.56 79 PRO A N 1
ATOM 590 C CA . PRO A 1 79 ? -21.681 1.882 20.232 1.00 90.56 79 PRO A CA 1
ATOM 591 C C . PRO A 1 79 ? -20.829 0.953 19.357 1.00 90.56 79 PRO A C 1
ATOM 593 O O . PRO A 1 79 ? -19.704 1.271 18.962 1.00 90.56 79 PRO A O 1
ATOM 596 N N . TYR A 1 80 ? -21.402 -0.199 19.019 1.00 88.50 80 TYR A N 1
ATOM 597 C CA . TYR A 1 80 ? -20.791 -1.175 18.123 1.00 88.50 80 TYR A CA 1
ATOM 598 C C . TYR A 1 80 ? -20.461 -0.576 16.743 1.00 88.50 80 TYR A C 1
ATOM 600 O O . TYR A 1 80 ? -21.264 0.161 16.171 1.00 88.50 80 TYR A O 1
ATOM 608 N N . THR A 1 81 ? -19.310 -0.955 16.180 1.00 89.00 81 THR A N 1
ATOM 609 C CA . THR A 1 81 ? -18.915 -0.639 14.798 1.00 89.00 81 THR A CA 1
ATOM 610 C C . THR A 1 81 ? -18.837 -1.926 13.973 1.00 89.00 81 THR A C 1
ATOM 612 O O . THR A 1 81 ? -18.318 -2.920 14.481 1.00 89.00 81 THR A O 1
ATOM 615 N N . PRO A 1 82 ? -19.306 -1.950 12.710 1.00 89.88 82 PRO A N 1
ATOM 616 C CA . PRO A 1 82 ? -19.253 -3.152 11.878 1.00 89.88 82 PRO A CA 1
ATOM 617 C C . PRO A 1 82 ? -17.852 -3.768 11.802 1.00 89.88 82 PRO A C 1
ATOM 619 O O . PRO A 1 82 ? -16.873 -3.060 11.581 1.00 89.88 82 PRO A O 1
ATOM 622 N N . GLY A 1 83 ? -17.768 -5.089 11.968 1.00 86.38 83 GLY A N 1
ATOM 623 C CA . GLY A 1 83 ? -16.506 -5.837 11.918 1.00 86.38 83 GLY A CA 1
ATOM 624 C C . GLY A 1 83 ? -15.752 -5.910 13.248 1.00 86.38 83 GLY A C 1
ATOM 625 O O . GLY A 1 83 ? -14.844 -6.728 13.373 1.00 86.38 83 GLY A O 1
ATOM 626 N N . ARG A 1 84 ? -16.167 -5.135 14.255 1.00 88.56 84 ARG A N 1
ATOM 627 C CA . ARG A 1 84 ? -15.618 -5.204 15.612 1.00 88.56 84 ARG A CA 1
ATOM 628 C C . ARG A 1 84 ? -15.989 -6.525 16.273 1.00 88.56 84 ARG A C 1
ATOM 630 O O . ARG A 1 84 ? -17.131 -6.976 16.158 1.00 88.56 84 ARG A O 1
ATOM 637 N N . MET A 1 85 ? -15.043 -7.133 16.980 1.00 83.06 85 MET A N 1
ATOM 638 C CA . MET A 1 85 ? -15.288 -8.360 17.741 1.00 83.06 85 MET A CA 1
ATOM 639 C C . MET A 1 85 ? -15.577 -8.022 19.209 1.00 83.06 85 MET A C 1
ATOM 641 O O . MET A 1 85 ? -14.726 -7.411 19.856 1.00 83.06 85 MET A O 1
ATOM 645 N N . PRO A 1 86 ? -16.747 -8.398 19.759 1.00 78.38 86 PRO A N 1
ATOM 646 C CA . PRO A 1 86 ? -17.056 -8.133 21.159 1.00 78.38 86 PRO A CA 1
ATOM 647 C C . PRO A 1 86 ? -16.259 -9.061 22.086 1.00 78.38 86 PRO A C 1
ATOM 649 O O . PRO A 1 86 ? -16.166 -10.267 21.854 1.00 78.38 86 PRO A O 1
ATOM 652 N N . GLU A 1 87 ? -15.735 -8.510 23.181 1.00 78.56 87 GLU A N 1
ATOM 653 C CA . GLU A 1 87 ? -15.161 -9.302 24.273 1.00 78.56 87 GLU A CA 1
ATOM 654 C C . GLU A 1 87 ? -16.301 -9.872 25.129 1.00 78.56 87 GLU A C 1
ATOM 656 O O . GLU A 1 87 ? -17.094 -9.130 25.717 1.00 78.56 87 GLU A O 1
ATOM 661 N N . TRP A 1 88 ? -16.402 -11.201 25.208 1.00 77.06 88 TRP A N 1
ATOM 662 C CA . TRP A 1 88 ? -17.413 -11.848 26.041 1.00 77.06 88 TRP A CA 1
ATOM 663 C C . TRP A 1 88 ? -17.058 -11.701 27.524 1.00 77.06 88 TRP A C 1
ATOM 665 O O . TRP A 1 88 ? -16.111 -12.318 28.015 1.00 77.06 88 TRP A O 1
ATOM 675 N N . LYS A 1 89 ? -17.851 -10.923 28.267 1.00 75.31 89 LYS A N 1
ATOM 676 C CA . LYS A 1 89 ? -17.772 -10.861 29.731 1.00 75.31 89 LYS A CA 1
ATOM 677 C C . LYS A 1 89 ? -18.802 -11.818 30.317 1.00 75.31 89 LYS A C 1
ATOM 679 O O . LYS A 1 89 ? -20.003 -11.612 30.171 1.00 75.31 89 LYS A O 1
ATOM 684 N N . LYS A 1 90 ? -18.327 -12.889 30.956 1.00 68.94 90 LYS A N 1
ATOM 685 C CA . LYS A 1 90 ? -19.188 -13.783 31.731 1.00 68.94 90 LYS A CA 1
ATOM 686 C C . LYS A 1 90 ? -19.584 -13.055 33.018 1.00 68.94 90 LYS A C 1
ATOM 688 O O . LYS A 1 90 ? -18.698 -12.636 33.758 1.00 68.94 90 LYS A O 1
ATOM 693 N N . ASN A 1 91 ? -20.888 -12.887 33.221 1.00 54.41 91 ASN A N 1
ATOM 694 C CA . ASN A 1 91 ? -21.462 -12.388 34.472 1.00 54.41 91 ASN A CA 1
ATOM 695 C C . ASN A 1 91 ? -21.187 -13.356 35.625 1.00 54.41 91 ASN A C 1
ATOM 697 O O . ASN A 1 91 ? -21.234 -14.586 35.373 1.00 54.41 91 ASN A O 1
#

Solvent-accessible surface area (backbone atoms only — not comparable to full-atom values): 5521 Å² total; per-residue (Å²): 99,85,56,62,69,66,42,56,75,68,73,43,91,72,78,81,22,46,48,54,28,44,50,50,34,46,58,69,44,73,84,49,93,67,81,81,49,72,64,35,54,50,30,44,51,53,26,49,58,56,45,53,55,53,51,51,52,51,48,46,41,62,69,47,53,46,48,56,49,51,52,52,38,55,78,69,67,52,80,91,55,95,92,66,80,83,82,87,76,85,129

Sequence (91 aa):
MYGDNTAGRLDIDTPPSINQRVFGAWYDGNSSTGDPTTTMKQQLAIASEEFAVVLTNLKNIVTNDLKALEQKLEAAGAPYTPGRMPEWKKN

Mean predicted aligned error: 5.88 Å

pLDDT: mean 90.67, std 6.58, range [54.41, 98.0]